Protein AF-A0A969EC07-F1 (afdb_monomer)

Secondary structure (DSSP, 8-state):
------SS-----S--HHHHHHHHHSSSHHHHHHHHHHHHHHHHHHHHHHHHHHHT--HHHHHHHHHHH-

Mean predicted aligned error: 12.27 Å

pLDDT: mean 80.77, std 13.57, range [50.34, 96.62]

Solvent-accessible surface area (backbone atoms only — not comparable to full-atom values): 4395 Å² total; per-residue (Å²): 144,79,86,90,79,81,80,85,79,78,83,69,86,69,74,52,65,66,61,52,46,45,60,70,47,50,67,43,74,65,41,41,53,51,50,53,50,51,53,51,52,50,49,54,56,45,53,51,50,52,49,39,60,75,75,65,56,66,63,61,60,56,58,58,52,50,63,75,78,106

Radius of gyration: 25.01 Å; Cα contacts (8 Å, |Δi|>4): 12; chains: 1; bounding box: 29×46×74 Å

Sequence (70 aa):
MAPSNLQSRSTSLLPSVWGWLRRNLFSTWYNSLLTLISVWVVYQGGRGLWVWMFTQAQWTVLQVNLRLFL

Structure (mmCIF, N/CA/C/O backbone):
data_AF-A0A969EC07-F1
#
_entry.id   AF-A0A969EC07-F1
#
loop_
_atom_site.group_PDB
_atom_site.id
_atom_site.type_symbol
_atom_site.label_atom_id
_atom_site.label_alt_id
_atom_site.label_c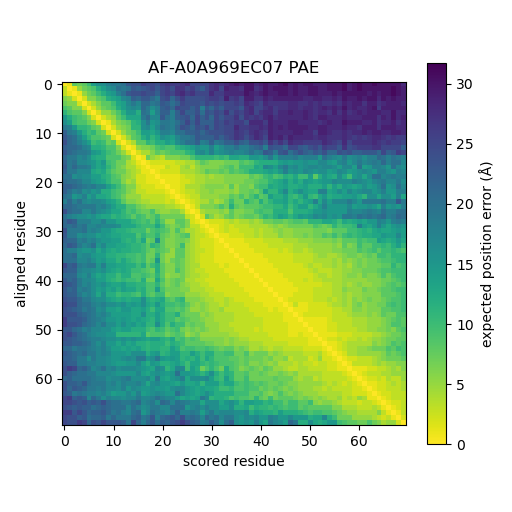omp_id
_atom_site.label_asym_id
_atom_site.label_entity_id
_atom_site.label_seq_id
_atom_site.pdbx_PDB_ins_code
_atom_site.Cartn_x
_atom_site.Cartn_y
_atom_site.Cartn_z
_atom_site.occupancy
_atom_site.B_iso_or_equiv
_atom_site.auth_seq_id
_atom_site.auth_comp_id
_atom_site.auth_asym_id
_atom_site.auth_atom_id
_atom_site.pdbx_PDB_model_num
ATOM 1 N N . MET A 1 1 ? 21.722 35.905 -43.033 1.00 51.50 1 MET A N 1
ATOM 2 C CA . MET A 1 1 ? 22.397 34.737 -42.430 1.00 51.50 1 MET A CA 1
ATOM 3 C C . MET A 1 1 ? 21.838 34.572 -41.023 1.00 51.50 1 MET A C 1
ATOM 5 O O . MET A 1 1 ? 22.209 35.336 -40.147 1.00 51.50 1 MET A O 1
ATOM 9 N N . ALA A 1 2 ? 20.841 33.703 -40.843 1.00 53.66 2 ALA A N 1
ATOM 10 C CA . ALA A 1 2 ? 20.144 33.496 -39.568 1.00 53.66 2 ALA A CA 1
ATOM 11 C C . ALA A 1 2 ? 20.364 32.045 -39.098 1.00 53.66 2 ALA A C 1
ATOM 13 O O . ALA A 1 2 ? 20.363 31.148 -39.943 1.00 53.66 2 ALA A O 1
ATOM 14 N N . PRO A 1 3 ? 20.600 31.795 -37.798 1.00 56.78 3 PRO A N 1
ATOM 15 C CA . PRO A 1 3 ? 21.020 30.482 -37.320 1.00 56.78 3 PRO A CA 1
ATOM 16 C C . PRO A 1 3 ? 19.843 29.499 -37.221 1.00 56.78 3 PRO A C 1
ATOM 18 O O . PRO A 1 3 ? 18.943 29.667 -36.403 1.00 56.78 3 PRO A O 1
ATOM 21 N N . SER A 1 4 ? 19.899 28.410 -37.988 1.00 57.69 4 SER A N 1
ATOM 22 C CA . SER A 1 4 ? 18.982 27.256 -37.957 1.00 57.69 4 SER A CA 1
ATOM 23 C C . SER A 1 4 ? 19.207 26.303 -36.764 1.00 57.69 4 SER A C 1
ATOM 25 O O . SER A 1 4 ? 18.891 25.120 -36.836 1.00 57.69 4 SER A O 1
ATOM 27 N N . ASN A 1 5 ? 19.753 26.791 -35.645 1.00 57.59 5 ASN A N 1
ATOM 28 C CA . ASN A 1 5 ? 20.282 25.950 -34.559 1.00 57.59 5 ASN A CA 1
ATOM 29 C C . ASN A 1 5 ? 19.419 25.915 -33.282 1.00 57.59 5 ASN A C 1
ATOM 31 O O . ASN A 1 5 ? 19.933 25.642 -32.201 1.00 57.59 5 ASN A O 1
ATOM 35 N N . LEU A 1 6 ? 18.112 26.181 -33.371 1.00 57.31 6 LEU A N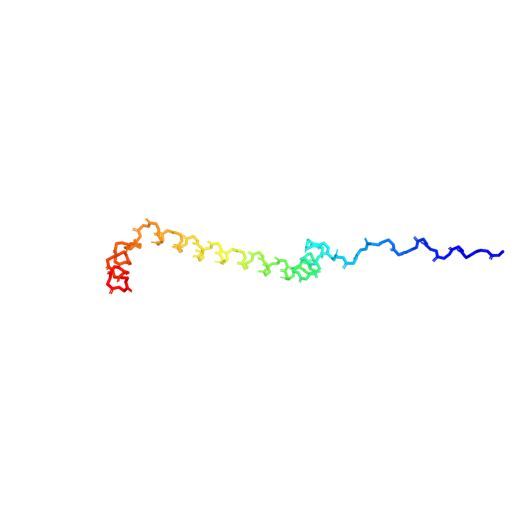 1
ATOM 36 C CA . LEU A 1 6 ? 17.237 26.267 -32.187 1.00 57.31 6 LEU A CA 1
ATOM 37 C C . LEU A 1 6 ? 16.238 25.102 -32.033 1.00 57.31 6 LEU A C 1
ATOM 39 O O . LEU A 1 6 ? 15.336 25.195 -31.208 1.00 57.31 6 LEU A O 1
ATOM 43 N N . GLN A 1 7 ? 16.390 23.995 -32.776 1.00 58.34 7 GLN A N 1
ATOM 44 C CA . GLN A 1 7 ? 15.345 22.956 -32.854 1.00 58.34 7 GLN A CA 1
ATOM 45 C C . GLN A 1 7 ? 15.582 21.665 -32.034 1.00 58.34 7 GLN A C 1
ATOM 47 O O . GLN A 1 7 ? 14.662 20.863 -31.936 1.00 58.34 7 GLN A O 1
ATOM 52 N N . SER A 1 8 ? 16.741 21.418 -31.406 1.00 50.34 8 SER A N 1
ATOM 53 C CA . SER A 1 8 ? 17.010 20.112 -30.750 1.00 50.34 8 SER A CA 1
ATOM 54 C C . SER A 1 8 ? 17.063 20.119 -29.218 1.00 50.34 8 SER A C 1
ATOM 56 O O . SER A 1 8 ? 17.416 19.111 -28.609 1.00 50.34 8 SER A O 1
ATOM 58 N N . ARG A 1 9 ? 16.695 21.225 -28.557 1.00 53.16 9 ARG A N 1
ATOM 59 C CA . ARG A 1 9 ? 16.670 21.316 -27.083 1.00 53.16 9 ARG A CA 1
ATOM 60 C C . ARG A 1 9 ? 15.258 21.158 -26.511 1.00 53.16 9 ARG A C 1
ATOM 62 O O . ARG A 1 9 ? 14.890 21.817 -25.545 1.00 53.16 9 ARG A O 1
ATOM 69 N N . SER A 1 10 ? 14.447 20.297 -27.115 1.00 57.50 10 SER A N 1
ATOM 70 C CA . SER A 1 10 ? 13.118 19.943 -26.615 1.00 57.50 10 SER A CA 1
ATOM 71 C C . SER A 1 10 ? 13.232 19.045 -25.376 1.00 57.50 10 SER A C 1
ATOM 73 O O . SER A 1 10 ? 13.287 17.824 -25.469 1.00 57.50 10 SER A O 1
ATOM 75 N N . THR A 1 11 ? 13.315 19.686 -24.208 1.00 57.72 11 THR A N 1
ATOM 76 C CA . THR A 1 11 ? 12.596 19.305 -22.977 1.00 57.72 11 THR A CA 1
ATOM 77 C C . THR A 1 11 ? 12.459 17.804 -22.676 1.00 57.72 11 THR A C 1
ATOM 79 O O . THR A 1 11 ? 11.374 17.240 -22.764 1.00 57.72 11 THR A O 1
ATOM 82 N N . SER A 1 12 ? 13.538 17.175 -22.201 1.00 58.09 12 SER A N 1
ATOM 83 C CA . SER A 1 12 ? 13.487 15.904 -21.452 1.00 58.09 12 SER A CA 1
ATOM 84 C C . SER A 1 12 ? 14.260 15.984 -20.125 1.00 58.09 12 SER A C 1
ATOM 86 O O . SER A 1 12 ? 14.836 14.999 -19.672 1.00 58.09 12 SER A O 1
ATOM 88 N N . LEU A 1 13 ? 14.356 17.178 -19.527 1.00 61.50 13 LEU A N 1
ATOM 89 C CA . LEU A 1 13 ? 15.219 17.426 -18.360 1.00 61.50 13 LEU A CA 1
ATOM 90 C C . LEU A 1 13 ? 14.711 16.769 -17.069 1.00 61.50 13 LEU A C 1
ATOM 92 O O . LEU A 1 13 ? 15.490 16.571 -16.143 1.00 61.50 13 LEU A O 1
ATOM 96 N N . LEU A 1 14 ? 13.430 16.399 -17.012 1.00 65.75 14 LEU A N 1
ATOM 97 C CA . LEU A 1 14 ? 12.883 15.598 -15.926 1.00 65.75 14 LEU A CA 1
ATOM 98 C C . LEU A 1 14 ? 12.785 14.152 -16.413 1.00 65.75 14 LEU A C 1
ATOM 100 O O . LEU A 1 14 ? 11.909 13.854 -17.231 1.00 65.75 14 LEU A O 1
ATOM 104 N N . PRO A 1 15 ? 13.669 13.242 -15.964 1.00 68.88 15 PRO A N 1
ATOM 105 C CA . PRO A 1 15 ? 13.464 11.832 -16.227 1.00 68.88 15 PRO A CA 1
ATOM 106 C C . PRO A 1 15 ? 12.091 11.452 -15.673 1.00 68.88 15 PRO A C 1
ATOM 108 O O . PRO A 1 15 ? 11.819 11.613 -14.485 1.00 68.88 15 PRO A O 1
ATOM 111 N N . SER A 1 16 ? 11.209 10.952 -16.536 1.00 80.81 16 SER A N 1
ATOM 112 C CA . SER A 1 16 ? 9.968 10.322 -16.092 1.00 80.81 16 SER A CA 1
ATOM 113 C C . SER A 1 16 ? 10.332 9.254 -15.058 1.00 80.81 16 SER A C 1
ATOM 115 O O . SER A 1 16 ? 11.148 8.381 -15.369 1.00 80.81 16 SER A O 1
ATOM 117 N 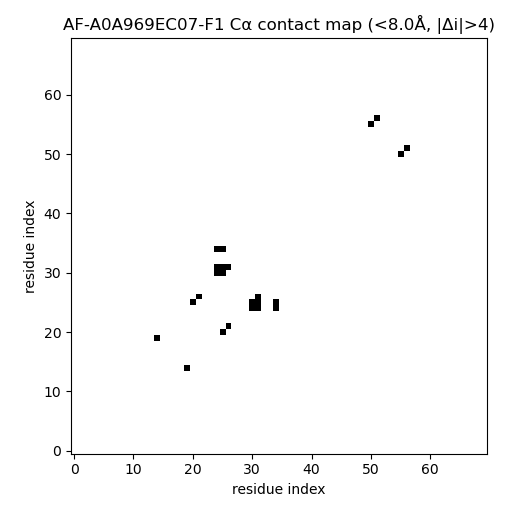N . VAL A 1 17 ? 9.751 9.320 -13.854 1.00 82.19 17 VAL A N 1
ATOM 118 C CA . VAL A 1 17 ? 10.049 8.396 -12.738 1.00 82.19 17 VAL A CA 1
ATOM 119 C C . VAL A 1 17 ? 9.999 6.942 -13.213 1.00 82.19 17 VAL A C 1
ATOM 121 O O . VAL A 1 17 ? 10.887 6.151 -12.911 1.00 82.19 17 VAL A O 1
ATOM 124 N N . TRP A 1 18 ? 9.029 6.624 -14.072 1.00 78.81 18 TRP A N 1
ATOM 125 C CA . TRP A 1 18 ? 8.890 5.322 -14.720 1.00 78.81 18 TRP A CA 1
ATOM 126 C C . TRP A 1 18 ? 10.100 4.904 -15.574 1.00 78.81 18 TRP A C 1
ATOM 128 O O . TRP A 1 18 ? 10.566 3.769 -15.488 1.00 78.81 18 TRP A O 1
ATOM 138 N N . GLY A 1 19 ? 10.651 5.822 -16.372 1.00 79.94 19 GLY A N 1
ATOM 139 C CA . GLY A 1 19 ? 11.839 5.580 -17.194 1.00 79.94 19 GLY A CA 1
ATOM 140 C C . GLY A 1 19 ? 13.107 5.346 -16.366 1.00 79.94 19 GLY A C 1
ATOM 141 O O . GLY A 1 19 ? 13.928 4.504 -16.734 1.00 79.94 19 GLY A O 1
ATOM 142 N N . TRP A 1 20 ? 13.246 6.029 -15.223 1.00 79.94 20 TRP A N 1
ATOM 143 C CA . TRP A 1 20 ? 14.334 5.779 -14.269 1.00 79.94 20 TRP A CA 1
ATOM 144 C C . TRP A 1 20 ? 14.181 4.417 -13.586 1.00 79.94 20 TRP A C 1
ATOM 146 O O . TRP A 1 20 ? 15.149 3.657 -13.510 1.00 79.94 20 TRP A O 1
ATOM 156 N N . LEU A 1 21 ? 12.958 4.084 -13.161 1.00 79.25 21 LEU A N 1
ATOM 157 C CA . LEU A 1 21 ? 12.634 2.814 -12.513 1.00 79.25 21 LEU A CA 1
ATOM 158 C C . LEU A 1 21 ? 12.933 1.634 -13.446 1.00 79.25 21 LEU A C 1
ATOM 160 O O . LEU A 1 21 ? 13.645 0.709 -13.066 1.00 79.25 21 LEU A O 1
ATOM 164 N N . ARG A 1 22 ? 12.479 1.706 -14.706 1.00 78.00 22 ARG A N 1
ATOM 165 C CA . ARG A 1 22 ? 12.753 0.696 -15.743 1.00 78.00 22 ARG A CA 1
ATOM 166 C C . ARG A 1 22 ? 14.254 0.490 -15.955 1.00 78.00 22 ARG A C 1
ATOM 168 O O . ARG A 1 22 ? 14.701 -0.648 -16.047 1.00 78.00 22 ARG A O 1
ATOM 175 N N . ARG A 1 23 ? 15.033 1.574 -16.024 1.00 77.50 23 ARG A N 1
ATOM 176 C CA . ARG A 1 23 ? 16.485 1.505 -16.259 1.00 77.50 23 ARG A CA 1
ATOM 177 C C . ARG A 1 23 ? 17.289 1.031 -15.044 1.00 77.50 23 ARG A C 1
ATOM 179 O O . ARG A 1 23 ? 18.329 0.420 -15.250 1.00 77.50 23 ARG A O 1
ATOM 186 N N . ASN A 1 24 ? 16.848 1.286 -13.812 1.00 76.88 24 ASN A N 1
ATOM 187 C CA . ASN A 1 24 ? 17.600 0.887 -12.612 1.00 76.88 24 ASN A CA 1
ATOM 188 C C . ASN A 1 24 ? 17.165 -0.473 -12.053 1.00 76.88 24 ASN A C 1
ATOM 190 O O . ASN A 1 24 ? 18.014 -1.302 -11.745 1.00 76.88 24 ASN A O 1
ATOM 194 N N . LEU A 1 25 ? 15.859 -0.728 -11.961 1.00 75.62 25 LEU A N 1
ATOM 195 C CA . LEU A 1 25 ? 15.312 -1.944 -11.344 1.00 75.62 25 LEU A CA 1
ATOM 196 C C . LEU A 1 25 ? 15.039 -3.068 -12.350 1.00 75.62 25 LEU A C 1
ATOM 198 O O . LEU A 1 25 ? 14.991 -4.231 -11.968 1.00 75.62 25 LEU A O 1
ATOM 202 N N . PHE A 1 26 ? 14.891 -2.753 -13.639 1.00 78.25 26 PHE A N 1
ATOM 203 C CA . PHE A 1 26 ? 14.482 -3.728 -14.661 1.00 78.25 26 PHE A CA 1
ATOM 204 C C . PHE A 1 26 ? 15.413 -3.760 -15.881 1.00 78.25 26 PHE A C 1
ATOM 206 O O . PHE A 1 26 ? 15.004 -4.173 -16.966 1.00 78.25 26 PHE A O 1
ATOM 213 N N . SER A 1 27 ? 16.665 -3.317 -15.733 1.00 74.81 27 SER A N 1
ATOM 214 C CA . SER A 1 27 ? 17.657 -3.347 -16.820 1.00 74.81 27 SER A CA 1
ATOM 215 C C . SER A 1 27 ? 18.143 -4.751 -17.169 1.00 74.81 27 SER A C 1
ATOM 217 O O . SER A 1 27 ? 18.562 -4.986 -18.299 1.00 74.81 27 SER A O 1
ATOM 219 N N . THR A 1 28 ? 18.076 -5.689 -16.224 1.00 82.62 28 THR A N 1
ATOM 220 C CA . THR A 1 28 ? 18.501 -7.082 -16.392 1.00 82.62 28 THR A CA 1
ATOM 221 C C . THR A 1 28 ? 17.463 -8.053 -15.836 1.00 82.62 28 THR A C 1
ATOM 223 O O . THR A 1 28 ? 16.607 -7.706 -15.015 1.00 82.62 28 THR A O 1
ATOM 226 N 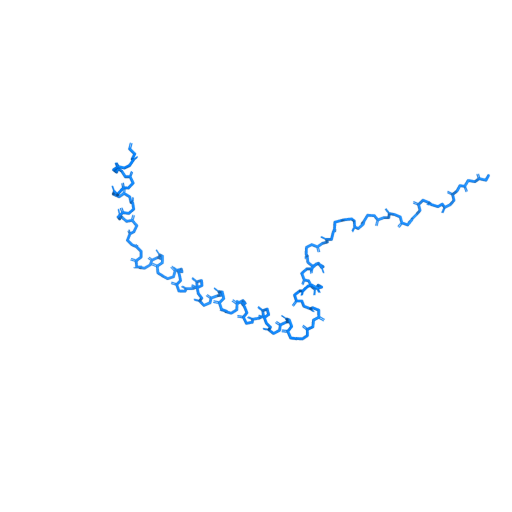N . TRP A 1 29 ? 17.550 -9.306 -16.288 1.00 78.31 29 TRP A N 1
ATOM 227 C CA . TRP A 1 29 ? 16.668 -10.384 -15.840 1.00 78.31 29 TRP A CA 1
ATOM 228 C C . TRP A 1 29 ? 16.825 -10.665 -14.335 1.00 78.31 29 TRP A C 1
ATOM 230 O O . TRP A 1 29 ? 15.827 -10.856 -13.645 1.00 78.31 29 TRP A O 1
ATOM 240 N N . TYR A 1 30 ? 18.055 -10.587 -13.808 1.00 80.25 30 TYR A N 1
ATOM 241 C CA . TYR A 1 30 ? 18.330 -10.746 -12.378 1.00 80.25 30 TYR A CA 1
ATOM 242 C C . TYR A 1 30 ? 17.676 -9.639 -11.543 1.00 80.25 30 TYR A C 1
ATOM 244 O O . TYR A 1 30 ? 16.995 -9.937 -10.565 1.00 80.25 30 TYR A O 1
ATOM 252 N N . ASN A 1 31 ? 17.794 -8.371 -11.960 1.00 84.62 31 ASN A N 1
ATOM 253 C CA . ASN A 1 31 ? 17.169 -7.255 -11.244 1.00 84.62 31 ASN A CA 1
ATOM 254 C C . ASN A 1 31 ? 15.634 -7.357 -11.261 1.00 84.62 31 ASN A C 1
ATOM 256 O O . ASN A 1 31 ? 14.983 -7.045 -10.265 1.00 84.62 31 ASN A O 1
ATOM 260 N N . SER A 1 32 ? 15.052 -7.878 -12.347 1.00 84.50 32 SER A N 1
ATOM 261 C CA . SER A 1 32 ? 13.606 -8.123 -12.429 1.00 84.50 32 SER A CA 1
ATOM 262 C C . SER A 1 32 ? 13.149 -9.196 -11.435 1.00 84.50 32 SER A C 1
ATOM 264 O O . SER A 1 32 ? 12.154 -9.000 -10.735 1.00 84.50 32 SER A O 1
ATOM 266 N N . LEU A 1 33 ? 13.896 -10.302 -11.325 1.00 89.38 33 LEU A N 1
ATOM 267 C CA . LEU A 1 33 ? 13.620 -11.361 -10.353 1.00 89.38 33 LEU A CA 1
AT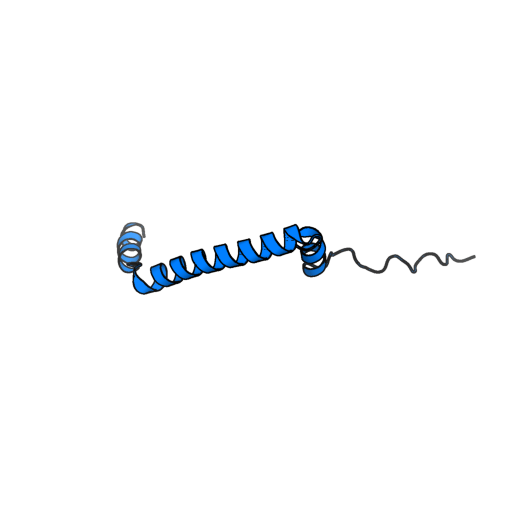OM 268 C C . LEU A 1 33 ? 13.791 -10.860 -8.913 1.00 89.38 33 LEU A C 1
ATOM 270 O O . LEU A 1 33 ? 12.917 -11.084 -8.078 1.00 89.38 33 LEU A O 1
ATOM 274 N N . LEU A 1 34 ? 14.878 -10.133 -8.636 1.00 89.00 34 LEU A N 1
ATOM 275 C CA . LEU A 1 34 ? 15.134 -9.545 -7.323 1.00 89.00 34 LEU A CA 1
ATOM 276 C C . LEU A 1 34 ? 14.009 -8.582 -6.925 1.00 89.00 34 LEU A C 1
ATOM 278 O O . LEU A 1 34 ? 13.516 -8.654 -5.806 1.00 89.00 34 LEU A O 1
ATOM 282 N N . THR A 1 35 ? 13.543 -7.747 -7.856 1.00 89.81 35 THR A N 1
ATOM 283 C CA . THR A 1 35 ? 12.445 -6.803 -7.606 1.00 89.81 35 THR A CA 1
ATOM 284 C C . THR A 1 35 ? 11.138 -7.529 -7.280 1.00 89.81 35 THR A C 1
ATOM 286 O O . THR A 1 35 ? 10.448 -7.149 -6.335 1.00 89.81 35 THR A O 1
ATOM 289 N N . LEU A 1 36 ? 10.811 -8.605 -8.004 1.00 91.50 36 LEU A N 1
ATOM 290 C CA . LEU A 1 36 ? 9.645 -9.448 -7.706 1.00 91.50 36 LEU A CA 1
ATOM 291 C C . LEU A 1 36 ? 9.737 -10.072 -6.307 1.00 91.50 36 LEU A C 1
ATOM 293 O O . LEU A 1 36 ? 8.767 -10.027 -5.549 1.00 91.50 36 LEU A O 1
ATOM 297 N N . ILE A 1 37 ? 10.908 -10.601 -5.942 1.00 94.31 37 ILE A N 1
ATOM 298 C CA . ILE A 1 37 ? 11.151 -11.174 -4.613 1.00 94.31 37 ILE A CA 1
ATOM 299 C C . ILE A 1 37 ? 11.024 -10.096 -3.533 1.00 94.31 37 ILE A C 1
ATOM 301 O O . ILE A 1 37 ? 10.355 -10.322 -2.527 1.00 94.31 37 ILE A O 1
ATOM 305 N N . SER A 1 38 ? 11.604 -8.911 -3.735 1.00 93.94 38 SER A N 1
ATOM 306 C CA . SER A 1 38 ? 11.495 -7.802 -2.784 1.00 93.94 38 SER A CA 1
ATOM 307 C C . SER A 1 38 ? 10.043 -7.387 -2.563 1.00 93.94 38 SER A C 1
ATOM 309 O O . SER A 1 38 ? 9.626 -7.236 -1.417 1.00 93.94 38 SER A O 1
ATOM 311 N N . VAL A 1 39 ? 9.249 -7.264 -3.630 1.00 94.56 39 VAL A N 1
ATOM 312 C CA . VAL A 1 39 ? 7.813 -6.958 -3.520 1.00 94.56 39 VAL A CA 1
ATOM 313 C C . VAL A 1 39 ? 7.083 -8.053 -2.745 1.00 94.56 39 VAL A C 1
ATOM 315 O O . VAL A 1 39 ? 6.265 -7.742 -1.881 1.00 94.56 39 VAL A O 1
ATOM 318 N N . TRP A 1 40 ? 7.399 -9.323 -2.997 1.00 95.75 40 TRP A N 1
ATOM 319 C CA . TRP A 1 40 ? 6.797 -10.439 -2.271 1.00 95.75 40 TRP A CA 1
ATOM 320 C C . TRP A 1 40 ? 7.141 -10.421 -0.774 1.00 95.75 40 TRP A C 1
ATOM 322 O O . TRP A 1 40 ? 6.248 -10.568 0.061 1.00 95.75 40 TRP A O 1
ATOM 332 N N . VAL A 1 41 ? 8.402 -10.167 -0.417 1.00 96.50 41 VAL A N 1
ATOM 333 C CA . VAL A 1 41 ? 8.843 -10.047 0.984 1.00 96.50 41 VAL A CA 1
ATOM 334 C C . VAL A 1 41 ? 8.153 -8.872 1.679 1.00 96.50 41 VAL A C 1
ATOM 336 O O . VAL A 1 41 ? 7.619 -9.037 2.777 1.00 96.50 41 VAL A O 1
ATOM 339 N N . VAL A 1 42 ? 8.103 -7.706 1.029 1.00 96.62 42 VAL A N 1
ATOM 340 C CA . VAL A 1 42 ? 7.403 -6.521 1.551 1.00 96.62 42 VAL A CA 1
ATOM 341 C C . VAL A 1 42 ? 5.916 -6.807 1.732 1.00 96.62 42 VAL A C 1
ATOM 343 O O . VAL A 1 42 ? 5.346 -6.426 2.751 1.00 96.62 42 VAL A O 1
ATOM 346 N N . TYR A 1 43 ? 5.287 -7.514 0.794 1.00 96.38 43 TYR A N 1
ATOM 347 C CA . TYR A 1 43 ? 3.882 -7.891 0.903 1.00 96.38 43 TYR A CA 1
ATOM 348 C C . TYR A 1 43 ? 3.627 -8.822 2.093 1.00 96.38 43 TYR A C 1
ATOM 350 O O . TYR A 1 43 ? 2.679 -8.606 2.845 1.00 96.38 43 TYR A O 1
ATOM 358 N N . GLN A 1 44 ? 4.483 -9.822 2.309 1.00 95.19 44 GLN A N 1
ATOM 359 C CA . GLN A 1 44 ? 4.341 -10.756 3.428 1.00 95.19 44 GLN A CA 1
ATOM 360 C C . GLN A 1 44 ? 4.555 -10.063 4.780 1.00 95.19 44 GLN A C 1
ATOM 362 O O . GLN A 1 44 ? 3.729 -10.217 5.684 1.00 95.19 44 GLN A O 1
ATOM 367 N N . GLY A 1 45 ? 5.613 -9.254 4.905 1.00 95.00 45 GLY A N 1
ATOM 368 C CA . GLY A 1 45 ? 5.878 -8.469 6.114 1.00 95.00 45 GLY A CA 1
ATOM 369 C C . GLY A 1 45 ? 4.779 -7.440 6.379 1.00 95.00 45 GLY A C 1
ATOM 370 O O . G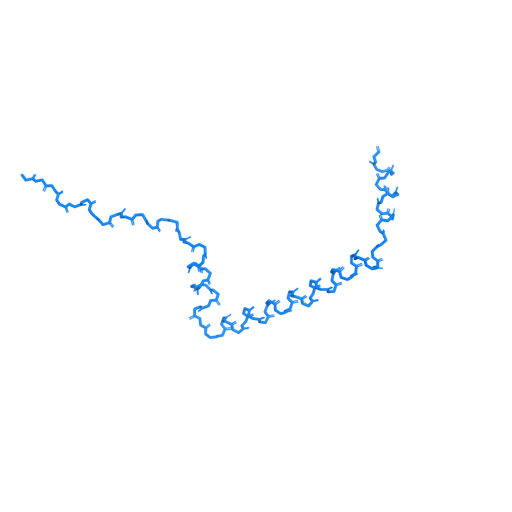LY A 1 45 ? 4.257 -7.358 7.489 1.00 95.00 45 GLY A O 1
ATOM 371 N N . GLY A 1 46 ? 4.358 -6.726 5.334 1.00 95.88 46 GLY A N 1
ATOM 372 C CA . GLY A 1 46 ? 3.243 -5.791 5.377 1.00 95.88 46 GLY A CA 1
ATOM 373 C C . GLY A 1 46 ? 1.973 -6.476 5.859 1.00 95.88 46 GLY A C 1
ATOM 374 O O . GLY A 1 46 ? 1.403 -6.056 6.855 1.00 95.88 46 GLY A O 1
ATOM 375 N N . ARG A 1 47 ? 1.544 -7.568 5.227 1.00 94.06 47 ARG A N 1
ATOM 376 C CA . ARG A 1 47 ? 0.321 -8.285 5.613 1.00 94.06 47 ARG A CA 1
ATOM 377 C C . ARG A 1 47 ? 0.343 -8.741 7.076 1.00 94.06 47 ARG A C 1
ATOM 379 O O . ARG A 1 47 ? -0.674 -8.607 7.753 1.00 94.06 47 ARG A O 1
ATOM 386 N N . GLY A 1 48 ? 1.480 -9.230 7.573 1.00 92.25 48 GLY A N 1
ATOM 387 C CA . GLY A 1 48 ? 1.650 -9.568 8.989 1.00 92.25 48 GLY A CA 1
ATOM 388 C C . GLY A 1 48 ? 1.484 -8.354 9.907 1.00 92.25 48 GLY A C 1
ATOM 389 O O . GLY A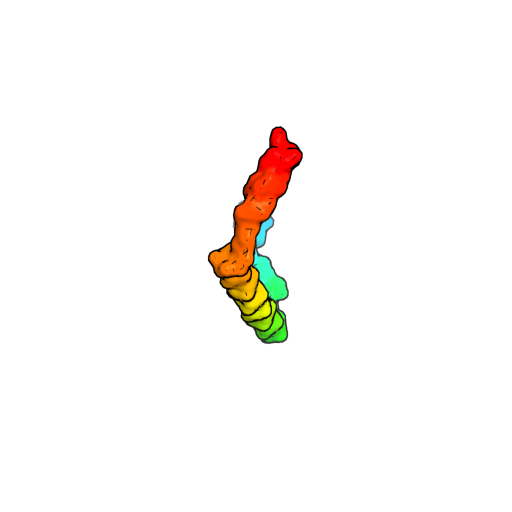 1 48 ? 0.722 -8.417 10.871 1.00 92.25 48 GLY A O 1
ATOM 390 N N . LEU A 1 49 ? 2.128 -7.234 9.565 1.00 93.94 49 LEU A N 1
ATOM 391 C CA . LEU A 1 49 ? 1.986 -5.966 10.287 1.00 93.94 49 LEU A CA 1
ATOM 392 C C . LEU A 1 49 ? 0.545 -5.452 10.263 1.00 93.94 49 LEU A C 1
ATOM 394 O O . LEU A 1 49 ? 0.020 -5.099 11.310 1.00 93.94 49 LEU A O 1
ATOM 398 N N . TRP A 1 50 ? -0.115 -5.466 9.104 1.00 94.62 50 TRP A N 1
ATOM 399 C CA . TRP A 1 50 ? -1.514 -5.072 8.954 1.00 94.62 50 TRP A CA 1
ATOM 400 C C . TRP A 1 50 ? -2.412 -5.916 9.867 1.00 94.62 50 TRP A C 1
ATOM 402 O O . TRP A 1 50 ? -3.149 -5.369 10.681 1.00 94.62 50 TRP A O 1
ATOM 412 N N . VAL A 1 51 ? -2.312 -7.247 9.820 1.00 94.44 51 VAL A N 1
ATOM 413 C CA . VAL A 1 51 ? -3.110 -8.115 10.705 1.00 94.44 51 VAL A CA 1
ATOM 414 C C . VAL A 1 51 ? -2.816 -7.823 12.175 1.00 94.44 51 VAL A C 1
ATOM 416 O O . VAL A 1 51 ? -3.750 -7.677 12.960 1.00 94.44 51 VAL A O 1
ATOM 419 N N . TRP A 1 52 ? -1.547 -7.688 12.558 1.00 93.75 52 TRP A N 1
ATOM 420 C CA . TRP A 1 52 ? -1.171 -7.362 13.932 1.00 93.75 52 TRP A CA 1
ATOM 421 C C . TRP A 1 52 ? -1.754 -6.012 14.382 1.00 93.75 52 TRP A C 1
ATOM 423 O O . TRP A 1 52 ? -2.374 -5.947 15.442 1.00 93.75 52 TRP A O 1
ATOM 433 N N . MET A 1 53 ? -1.651 -4.970 13.552 1.00 93.44 53 MET A N 1
ATOM 434 C CA . MET A 1 53 ? -2.181 -3.629 13.829 1.00 93.44 53 MET A CA 1
ATOM 435 C C . MET A 1 53 ? -3.696 -3.627 14.057 1.00 93.44 53 MET A C 1
ATOM 437 O O . MET A 1 53 ? -4.179 -2.897 14.917 1.00 93.44 53 MET A O 1
ATOM 441 N N . PHE A 1 54 ? -4.459 -4.426 13.310 1.00 92.50 54 PHE A N 1
ATOM 442 C CA . PHE A 1 54 ? -5.923 -4.425 13.425 1.00 92.50 54 PHE A CA 1
ATOM 443 C C . PHE A 1 54 ? -6.478 -5.463 14.402 1.00 92.50 54 PHE A C 1
ATOM 445 O O . PHE A 1 54 ? -7.588 -5.283 14.893 1.00 92.50 54 PHE A O 1
ATOM 452 N N . THR A 1 55 ? -5.744 -6.541 14.689 1.00 89.94 55 THR A N 1
ATOM 453 C CA . THR A 1 55 ? -6.271 -7.649 15.510 1.00 89.94 55 THR A CA 1
ATOM 454 C C . THR A 1 55 ? -5.607 -7.785 16.872 1.00 89.94 55 THR A C 1
ATOM 456 O O . THR A 1 55 ? -6.261 -8.218 17.814 1.00 89.94 55 THR A O 1
ATOM 459 N N . GLN A 1 56 ? -4.326 -7.435 16.993 1.00 85.94 56 GLN A N 1
ATOM 460 C CA . GLN A 1 56 ? -3.541 -7.667 18.210 1.00 85.94 56 GLN A CA 1
ATOM 461 C C . GLN A 1 56 ? -3.146 -6.366 18.913 1.00 85.94 56 GLN A C 1
ATOM 463 O O . GLN A 1 56 ? -2.984 -6.352 20.134 1.00 85.94 56 GLN A O 1
ATOM 468 N N . ALA A 1 57 ? -2.978 -5.271 18.168 1.00 88.06 57 ALA A N 1
ATOM 469 C CA . ALA A 1 57 ? -2.521 -4.011 18.731 1.00 88.06 57 ALA A CA 1
ATOM 470 C C . ALA A 1 57 ? -3.548 -3.434 19.720 1.00 88.06 57 ALA A C 1
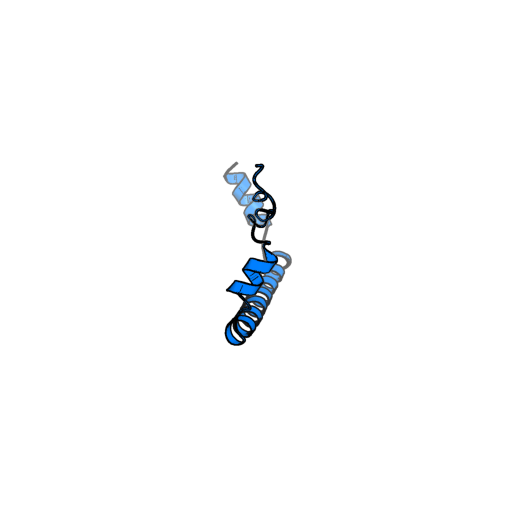ATOM 472 O O . ALA A 1 57 ? -4.690 -3.120 19.384 1.00 88.06 57 ALA A O 1
ATOM 473 N N . GLN A 1 58 ? -3.109 -3.274 20.966 1.00 87.81 58 GLN A N 1
ATOM 474 C CA . GLN A 1 58 ? -3.893 -2.698 22.052 1.00 87.81 58 GLN A CA 1
ATOM 475 C C . GLN A 1 58 ? -3.800 -1.168 21.993 1.00 87.81 58 GLN A C 1
ATOM 477 O O . GLN A 1 58 ? -3.072 -0.543 22.756 1.00 87.81 58 GLN A O 1
ATOM 482 N N . TRP A 1 59 ? -4.523 -0.529 21.075 1.00 87.94 59 TRP A N 1
ATOM 483 C CA . TRP A 1 59 ? -4.472 0.934 20.902 1.00 87.94 59 TRP A CA 1
ATOM 484 C C . TRP A 1 59 ? -4.848 1.722 22.170 1.00 87.94 59 TRP A C 1
ATOM 486 O O . TRP A 1 59 ? -4.408 2.856 22.358 1.00 87.94 59 TRP A O 1
ATOM 496 N N . THR A 1 60 ? -5.600 1.101 23.081 1.00 85.00 60 THR A N 1
ATOM 497 C CA . THR A 1 60 ? -5.999 1.680 24.367 1.00 85.00 60 THR A CA 1
ATOM 498 C C . THR A 1 60 ? -4.809 2.034 25.265 1.00 85.00 60 THR A C 1
ATOM 500 O O . THR A 1 60 ? -4.854 3.081 25.906 1.00 85.00 60 THR A O 1
ATOM 503 N N . VAL A 1 61 ? -3.717 1.254 25.296 1.00 86.19 61 VAL A N 1
ATOM 504 C CA . VAL A 1 61 ? -2.545 1.617 26.131 1.00 86.19 61 VAL A CA 1
ATOM 505 C C . VAL A 1 61 ? -1.844 2.876 25.629 1.00 86.19 61 VAL A C 1
ATOM 507 O O . VAL A 1 61 ? -1.387 3.677 26.441 1.00 86.19 61 VAL A O 1
ATOM 510 N N . LEU A 1 62 ? -1.813 3.103 24.312 1.00 86.94 62 LEU A N 1
ATOM 511 C CA . LEU A 1 62 ? -1.290 4.352 23.753 1.00 86.94 62 LEU A CA 1
ATOM 512 C C . LEU A 1 62 ? -2.153 5.543 24.170 1.00 86.94 62 LEU A C 1
ATOM 514 O O . LEU A 1 62 ? -1.608 6.559 24.581 1.00 86.94 62 LEU A O 1
ATOM 518 N N . GLN A 1 63 ? -3.481 5.412 24.121 1.00 87.75 63 GLN A N 1
ATOM 519 C CA . GLN A 1 63 ? -4.408 6.475 24.528 1.00 87.75 63 GLN A CA 1
ATOM 520 C C . GLN A 1 63 ? -4.297 6.803 26.023 1.00 87.75 63 GLN A C 1
ATOM 522 O O . GLN A 1 63 ? -4.285 7.975 26.398 1.00 87.75 63 GLN A O 1
ATOM 527 N N . VAL A 1 64 ? -4.194 5.779 26.876 1.00 87.56 64 VAL A N 1
ATOM 528 C CA . VAL A 1 64 ? -4.067 5.955 28.330 1.00 87.56 64 VAL A CA 1
ATOM 529 C C . VAL A 1 64 ? -2.724 6.591 28.690 1.00 87.56 64 VAL A C 1
ATOM 531 O O . VAL A 1 64 ? -2.705 7.547 29.462 1.00 87.56 64 VAL A O 1
ATOM 534 N N . ASN A 1 65 ? -1.618 6.122 28.102 1.00 87.31 65 ASN A N 1
ATOM 535 C CA . ASN A 1 65 ? -0.292 6.671 28.390 1.00 87.31 65 ASN A CA 1
ATOM 536 C C . ASN A 1 65 ? -0.087 8.059 27.779 1.00 87.31 65 ASN A C 1
ATOM 538 O O . ASN A 1 65 ? 0.496 8.910 28.437 1.00 87.31 65 ASN A O 1
ATOM 542 N N . LEU A 1 66 ? -0.585 8.332 26.567 1.00 87.81 66 LEU A N 1
ATOM 543 C CA . LEU A 1 66 ? -0.500 9.674 25.973 1.00 87.81 66 LEU A CA 1
ATOM 544 C C . LEU A 1 66 ? -1.188 10.725 26.840 1.00 87.81 66 LEU A C 1
ATOM 546 O O . LEU A 1 66 ? -0.679 11.833 26.951 1.00 87.81 66 LEU A O 1
ATOM 550 N N . ARG A 1 67 ? -2.288 10.369 27.511 1.00 83.69 67 ARG A N 1
ATOM 551 C CA . ARG A 1 67 ? -2.964 11.254 28.468 1.00 83.69 67 ARG A CA 1
ATOM 552 C C . ARG A 1 67 ? -2.136 11.547 29.728 1.00 83.69 67 ARG A C 1
ATOM 554 O O . ARG A 1 67 ? -2.476 12.465 30.453 1.00 83.69 67 ARG A O 1
ATOM 561 N N . LEU A 1 68 ? -1.101 10.759 30.027 1.00 85.56 68 LEU A N 1
ATOM 562 C CA . LEU A 1 68 ? -0.151 11.062 31.108 1.00 85.56 68 LEU A CA 1
ATOM 563 C C . LEU A 1 68 ? 0.948 12.037 30.658 1.00 85.56 68 LEU A C 1
ATOM 565 O O . LEU A 1 68 ? 1.601 12.636 31.506 1.00 85.56 68 LEU A O 1
ATOM 569 N N . PHE A 1 69 ? 1.177 12.162 29.346 1.00 82.25 69 PHE A N 1
ATOM 570 C CA . PHE A 1 69 ? 2.203 13.030 28.757 1.00 82.25 69 PHE A CA 1
ATOM 571 C C . PHE A 1 69 ? 1.650 14.352 28.191 1.00 82.25 69 PHE A C 1
ATOM 573 O O . PHE A 1 69 ? 2.445 15.218 27.827 1.00 82.25 69 PHE A O 1
ATOM 580 N N . LEU A 1 70 ? 0.324 14.493 28.095 1.00 73.44 70 LEU A N 1
ATOM 581 C CA . LEU A 1 70 ? -0.410 15.706 27.707 1.00 73.44 70 LEU A CA 1
ATOM 582 C C . LEU A 1 70 ? -1.045 16.343 28.943 1.00 73.44 70 LEU A C 1
ATOM 584 O O . LEU A 1 70 ? -0.998 17.587 29.037 1.00 73.44 70 LEU A O 1
#

Foldseek 3Di:
DDDPPDPPPPDPVDPDPVNVCCVPQPVDPVSVVVVVVVVVVCVVVVVVVV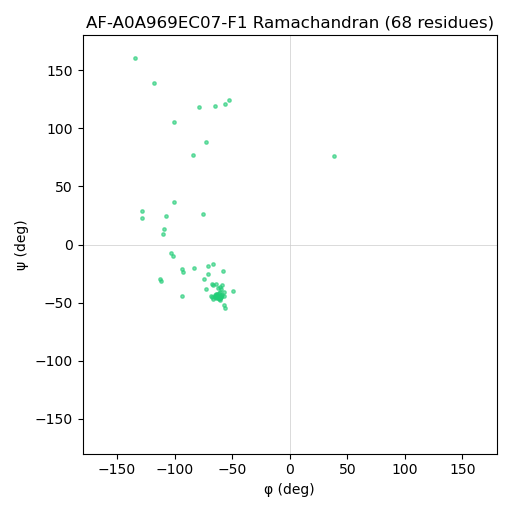CCVVPPDPVVVVVVVVVVVD